Protein AF-M5BFP2-F1 (afdb_monomer)

Secondary structure (DSSP, 8-state):
-TTTTS--EEEEETTTTEEEEEESTHHHHH--STHHHHHT-----S-EEEEEE-SSPPPHHHHHHHHHHHTS-GGGEEEEEE-TTSHHHHHHHHHHHHHHHHHHHHHHHHHHTT------PPPPP------

Mean predicted aligned error: 14.81 Å

Radius of gyration: 24.05 Å; Cα contacts (8 Å, |Δi|>4): 167; chains: 1; bounding box: 41×91×32 Å

Foldseek 3Di:
DVQFLDQPDWQADPVVRDTWTKGGNLCLQLVPDPVCVVVVGHDDDQAEEIEIADPDDDDPVSLVVSCVSSVHDSVRYHYHYDHCPDPVVVVSVVVVVVVVVVVVVVVVVVVPPPPDDDDDDDDDDDDDDDD

Solvent-accessible surface area (backbone atoms only — not comparable to full-atom values): 7888 Å² total; per-residue (Å²): 100,77,68,23,67,43,64,73,44,79,47,74,41,80,92,80,68,45,70,37,41,30,22,25,58,28,51,29,46,36,49,85,49,72,63,39,67,80,63,74,53,75,57,91,64,72,57,37,41,36,38,34,53,32,85,58,81,78,53,73,68,56,49,45,53,53,14,58,52,37,73,31,52,63,91,38,46,45,77,48,64,42,34,79,90,38,78,66,32,54,53,56,53,59,56,46,58,59,50,54,57,52,52,53,48,57,61,50,56,69,65,64,78,71,74,72,88,76,85,80,80,82,84,81,86,78,86,89,81,90,131

Nearest PDB structures (foldseek):
  4gvs-assembly1_C  TM=9.067E-01  e=1.465E-09  Archaeoglobus fulgidus DSM 4304
  1qlm-assembly1_A  TM=9.166E-01  e=3.220E-09  Methanopyrus kandleri
  4fio-assembly1_C  TM=9.416E-01  e=5.813E-09  Methanobrevibacter ruminantium M1
  4gvq-assembly1_C  TM=9.073E-01  e=4.774E-09  Archaeoglobus fulgidus DSM 4304
  7mif-assembly1_C  TM=7.491E-01  e=6.791E-01  Homo sapiens

pLDDT: mean 70.34, std 21.11, range [33.28, 92.94]

Sequence (131 aa):
CLGSQYAGWSISEQESGFFALGSGPARALSRVEPLYQDLGYVDHCNKASLVIEGDKAPPASVARTIAAACGVQPSDLTILYAPTGSLAGTVQIAARVLEVALHRHTSCTSRSSTSRMASALPPSRRPSRTS

Structure (mmCIF, N/CA/C/O backbone):
data_AF-M5BFP2-F1
#
_entry.id   AF-M5BFP2-F1
#
loop_
_atom_site.group_PDB
_atom_site.id
_atom_site.type_symbol
_atom_site.label_atom_id
_atom_site.label_alt_id
_atom_site.label_comp_id
_atom_site.label_asym_id
_atom_site.label_entity_id
_atom_site.label_seq_id
_atom_site.pdbx_PDB_ins_code
_atom_site.Cartn_x
_atom_site.Cartn_y
_atom_site.Cartn_z
_atom_site.occupancy
_atom_site.B_iso_or_equiv
_atom_site.auth_seq_id
_atom_site.auth_comp_id
_atom_site.auth_asym_id
_atom_site.auth_atom_id
_atom_site.pdbx_PDB_model_num
ATOM 1 N N . CYS A 1 1 ? -13.546 9.242 -2.103 1.00 60.12 1 CYS A N 1
ATOM 2 C CA . CYS A 1 1 ? -12.375 9.268 -3.011 1.00 60.12 1 CYS A CA 1
ATOM 3 C C . CYS A 1 1 ? -11.078 9.551 -2.253 1.00 60.12 1 CYS A C 1
ATOM 5 O O . CYS A 1 1 ? -10.230 8.671 -2.221 1.00 60.12 1 CYS A O 1
ATOM 7 N N . LEU A 1 2 ? -10.967 10.685 -1.550 1.00 68.75 2 LEU A N 1
ATOM 8 C CA . LEU A 1 2 ? -9.745 11.111 -0.839 1.00 68.75 2 LEU A CA 1
ATOM 9 C C . LEU A 1 2 ? -9.176 10.097 0.176 1.00 68.75 2 LEU A C 1
ATOM 11 O O . LEU A 1 2 ? -7.966 9.905 0.239 1.00 68.75 2 LEU A O 1
ATOM 15 N N . GLY A 1 3 ? -10.033 9.398 0.924 1.00 64.44 3 GLY A N 1
ATOM 16 C CA . GLY A 1 3 ? -9.607 8.411 1.926 1.00 64.44 3 GLY A CA 1
ATOM 17 C C . GLY A 1 3 ? -9.229 7.026 1.383 1.00 64.44 3 GLY A C 1
ATOM 18 O O . GLY A 1 3 ? -8.964 6.132 2.179 1.00 64.44 3 GLY A O 1
ATOM 19 N N . SER A 1 4 ? -9.250 6.810 0.063 1.00 65.44 4 SER A N 1
ATOM 20 C CA . SER A 1 4 ? -8.902 5.509 -0.525 1.00 65.44 4 SER A CA 1
ATOM 21 C C . SER A 1 4 ? -8.241 5.668 -1.897 1.00 65.44 4 SER A C 1
ATOM 23 O O . SER A 1 4 ? -7.064 5.375 -2.025 1.00 65.44 4 SER A O 1
ATOM 25 N N . GLN A 1 5 ? -8.911 6.226 -2.908 1.00 69.50 5 GLN A N 1
ATOM 26 C CA . GLN A 1 5 ? -8.366 6.319 -4.278 1.00 69.50 5 GLN A CA 1
ATOM 27 C C . GLN A 1 5 ? -7.173 7.268 -4.431 1.00 69.50 5 GLN A C 1
ATOM 29 O O . GLN A 1 5 ? -6.304 7.011 -5.260 1.00 69.50 5 GLN A O 1
ATOM 34 N N . TYR A 1 6 ? -7.116 8.340 -3.639 1.00 77.00 6 TYR A N 1
ATOM 35 C CA . TYR A 1 6 ? -6.017 9.297 -3.726 1.00 77.00 6 TYR A CA 1
ATOM 36 C C . TYR A 1 6 ? -4.670 8.594 -3.470 1.00 77.00 6 TYR A C 1
ATOM 38 O O . TYR A 1 6 ? -4.513 7.866 -2.488 1.00 77.00 6 TYR A O 1
ATOM 46 N N . ALA A 1 7 ? -3.696 8.786 -4.357 1.00 77.25 7 ALA A N 1
ATOM 47 C CA . ALA A 1 7 ? -2.352 8.227 -4.204 1.00 77.25 7 ALA A CA 1
ATOM 48 C C . ALA A 1 7 ? -1.481 9.161 -3.355 1.00 77.25 7 ALA A C 1
ATOM 50 O O . ALA A 1 7 ? -0.564 9.807 -3.859 1.00 77.25 7 ALA A O 1
ATOM 51 N N . GLY A 1 8 ? -1.847 9.299 -2.082 1.00 79.69 8 GLY A N 1
ATOM 52 C CA . GLY A 1 8 ? -1.216 10.241 -1.158 1.00 79.69 8 GLY A CA 1
ATOM 53 C C . GLY A 1 8 ? -0.129 9.640 -0.271 1.00 79.69 8 GLY A C 1
ATOM 54 O O . GLY A 1 8 ? 0.640 10.380 0.342 1.00 79.69 8 GLY A O 1
ATOM 55 N N . TRP A 1 9 ? -0.020 8.310 -0.213 1.00 87.44 9 TRP A N 1
ATOM 56 C CA . TRP A 1 9 ? 0.979 7.656 0.625 1.00 87.44 9 TRP A CA 1
ATOM 57 C C . TRP A 1 9 ? 2.297 7.502 -0.139 1.00 87.44 9 TRP A C 1
ATOM 59 O O . TRP A 1 9 ? 2.430 6.637 -0.999 1.00 87.44 9 TRP A O 1
ATOM 69 N N . SER A 1 10 ? 3.288 8.329 0.195 1.00 89.44 10 SER A N 1
ATOM 70 C CA . SER A 1 10 ? 4.661 8.175 -0.299 1.00 89.44 10 SER A CA 1
ATOM 71 C C . SER A 1 10 ? 5.382 7.052 0.450 1.00 89.44 10 SER A C 1
ATOM 73 O O . SER A 1 10 ? 5.541 7.122 1.670 1.00 89.44 10 SER A O 1
ATOM 75 N N . ILE A 1 11 ? 5.801 6.010 -0.270 1.00 89.62 11 ILE A N 1
ATOM 76 C CA . ILE A 1 11 ? 6.491 4.844 0.287 1.00 89.62 11 ILE A CA 1
ATOM 77 C C . ILE A 1 11 ? 7.903 4.821 -0.288 1.00 89.62 11 ILE A C 1
ATOM 79 O O . ILE A 1 11 ? 8.084 4.630 -1.490 1.00 89.62 11 ILE A O 1
ATOM 83 N N . SER A 1 12 ? 8.899 5.013 0.575 1.00 89.06 12 SER A N 1
ATOM 84 C CA . SER A 1 12 ? 10.308 5.054 0.186 1.00 89.06 12 SER A CA 1
ATOM 85 C C . SER A 1 12 ? 11.175 4.210 1.113 1.00 89.06 12 SER A C 1
ATOM 87 O O . SER A 1 12 ? 11.069 4.342 2.331 1.00 89.06 12 SER A O 1
ATOM 89 N N . GLU A 1 13 ? 12.078 3.413 0.548 1.00 89.19 13 GLU A N 1
ATOM 90 C CA . GLU A 1 13 ? 13.089 2.652 1.285 1.00 89.19 13 GLU A CA 1
ATOM 91 C C . GLU A 1 13 ? 14.465 2.852 0.640 1.00 89.19 13 GLU A C 1
ATOM 93 O O . GLU A 1 13 ? 14.669 2.557 -0.537 1.00 89.19 13 GLU A O 1
ATOM 98 N N . GLN A 1 14 ? 15.414 3.375 1.419 1.00 85.12 14 GLN A N 1
ATOM 99 C CA . GLN A 1 14 ? 16.742 3.767 0.932 1.00 85.12 14 GLN A CA 1
ATOM 100 C C . GLN A 1 14 ? 17.617 2.557 0.581 1.00 85.12 14 GLN A C 1
ATOM 102 O O . GLN A 1 14 ? 18.338 2.593 -0.410 1.00 85.12 14 GLN A O 1
ATOM 107 N N . GLU A 1 15 ? 17.523 1.478 1.360 1.00 85.06 15 GLU A N 1
ATOM 108 C CA . GLU A 1 15 ? 18.344 0.266 1.217 1.00 85.06 15 GLU A CA 1
ATOM 109 C C . GLU A 1 15 ? 18.085 -0.468 -0.103 1.00 85.06 15 GLU A C 1
ATOM 111 O O . GLU A 1 15 ? 19.014 -0.947 -0.749 1.00 85.06 15 GLU A O 1
ATOM 116 N N . SER A 1 16 ? 16.822 -0.530 -0.527 1.00 83.50 16 SER A N 1
ATOM 117 C CA . SER A 1 16 ? 16.414 -1.146 -1.793 1.00 83.50 16 SER A CA 1
ATOM 118 C C . SER A 1 16 ? 16.292 -0.146 -2.946 1.00 83.50 16 SER A C 1
ATOM 120 O O . SER A 1 16 ? 16.084 -0.556 -4.089 1.00 83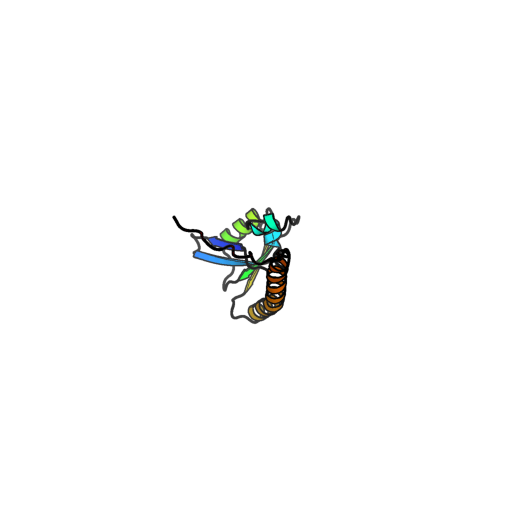.50 16 SER A O 1
ATOM 122 N N . GLY A 1 17 ? 16.399 1.158 -2.665 1.00 85.00 17 GLY A N 1
ATOM 123 C CA . GLY A 1 17 ? 16.114 2.219 -3.630 1.00 85.00 17 GLY A CA 1
ATOM 124 C C . GLY A 1 17 ? 14.656 2.227 -4.100 1.00 85.00 17 GLY A C 1
ATOM 125 O O . GLY A 1 17 ? 14.367 2.703 -5.198 1.00 85.00 17 GLY A O 1
ATOM 126 N N . PHE A 1 18 ? 13.737 1.661 -3.311 1.00 87.31 18 PHE A N 1
ATOM 127 C CA . PHE A 1 18 ? 12.328 1.573 -3.668 1.00 87.31 18 PHE A CA 1
ATOM 128 C C . PHE A 1 18 ? 11.632 2.907 -3.401 1.00 87.31 18 PHE A C 1
ATOM 130 O O . PHE A 1 18 ? 11.710 3.445 -2.297 1.00 87.31 18 PHE A O 1
ATOM 137 N N . PHE A 1 19 ? 10.914 3.418 -4.395 1.00 88.00 19 PHE A N 1
ATOM 138 C CA . PHE A 1 19 ? 10.041 4.574 -4.255 1.00 88.00 19 PHE A CA 1
ATOM 139 C C . PHE A 1 19 ? 8.765 4.328 -5.040 1.00 88.00 19 PHE A C 1
ATOM 141 O O . PHE A 1 19 ? 8.827 3.990 -6.223 1.00 88.00 19 PHE A O 1
ATOM 148 N N . ALA A 1 20 ? 7.622 4.518 -4.393 1.00 87.62 20 ALA A N 1
ATOM 149 C CA . ALA A 1 20 ? 6.346 4.429 -5.066 1.00 87.62 20 ALA A CA 1
ATOM 150 C C . ALA A 1 20 ? 5.242 5.194 -4.334 1.00 87.62 20 ALA A C 1
ATOM 152 O O . ALA A 1 20 ? 5.321 5.459 -3.131 1.00 87.62 20 ALA A O 1
ATOM 153 N N . LEU A 1 21 ? 4.185 5.519 -5.078 1.00 88.19 21 LEU A N 1
ATOM 154 C CA . LEU A 1 21 ? 2.981 6.130 -4.531 1.00 88.19 21 LEU A CA 1
ATOM 155 C C . LEU A 1 21 ? 1.922 5.058 -4.282 1.00 88.19 21 LEU A C 1
ATOM 157 O O . LEU A 1 21 ? 1.565 4.288 -5.175 1.00 88.19 21 LEU A O 1
ATOM 161 N N . GLY A 1 22 ? 1.435 5.023 -3.046 1.00 88.56 22 GLY A N 1
ATOM 162 C CA . GLY A 1 22 ? 0.393 4.131 -2.574 1.00 88.56 22 GLY A CA 1
ATOM 163 C C . GLY A 1 22 ? -0.982 4.796 -2.602 1.00 88.56 22 GLY A C 1
ATOM 164 O O . GLY A 1 22 ? -1.162 5.917 -2.122 1.00 88.56 22 GLY A O 1
ATOM 165 N N . SER A 1 23 ? -1.965 4.067 -3.118 1.00 87.62 23 SER A N 1
ATOM 166 C CA . SER A 1 23 ? -3.403 4.338 -3.028 1.00 87.62 23 SER A CA 1
ATOM 167 C C . SER A 1 23 ? -4.123 3.121 -2.439 1.00 87.62 23 SER A C 1
ATOM 169 O O . SER A 1 23 ? -3.558 2.038 -2.324 1.00 87.62 23 SER A O 1
ATOM 171 N N . GLY A 1 24 ? -5.377 3.279 -2.048 1.00 87.56 24 GLY A N 1
ATOM 172 C CA . GLY A 1 24 ? -6.250 2.204 -1.586 1.00 87.56 24 GLY A CA 1
ATOM 173 C C . GLY A 1 24 ? -6.660 2.302 -0.112 1.00 87.56 24 GLY A C 1
ATOM 174 O O . GLY A 1 24 ? -6.238 3.207 0.613 1.00 87.56 24 GLY A O 1
ATOM 175 N N . PRO A 1 25 ? -7.512 1.364 0.343 1.00 86.75 25 PRO A N 1
ATOM 176 C CA . PRO A 1 25 ? -8.104 1.372 1.683 1.00 86.75 25 PRO A CA 1
ATOM 177 C C . PRO A 1 25 ? -7.078 1.238 2.816 1.00 86.75 25 PRO A C 1
ATOM 179 O O . PRO A 1 25 ? -7.313 1.760 3.901 1.00 86.75 25 PRO A O 1
ATOM 182 N N . ALA A 1 26 ? -5.904 0.645 2.566 1.00 89.38 26 ALA A N 1
ATOM 183 C CA . ALA A 1 26 ? -4.814 0.585 3.545 1.00 89.38 26 ALA A CA 1
ATOM 184 C C . ALA A 1 26 ? -4.402 1.967 4.090 1.00 89.38 26 ALA A C 1
ATOM 186 O O . ALA A 1 26 ? -3.961 2.070 5.233 1.00 89.38 26 ALA A O 1
ATOM 187 N N . ARG A 1 27 ? -4.598 3.044 3.317 1.00 91.06 27 ARG A N 1
ATOM 188 C CA . ARG A 1 27 ? -4.321 4.417 3.763 1.00 91.06 27 ARG A CA 1
ATOM 189 C C . ARG A 1 27 ? -5.214 4.854 4.930 1.00 91.06 27 ARG A C 1
ATOM 191 O O . ARG A 1 27 ? -4.755 5.573 5.812 1.00 91.06 27 ARG A O 1
ATOM 198 N N . ALA A 1 28 ? -6.463 4.385 4.977 1.00 87.31 28 ALA A N 1
ATOM 199 C CA . ALA A 1 28 ? -7.392 4.689 6.067 1.00 87.31 28 ALA A CA 1
ATOM 200 C C . ALA A 1 28 ? -7.102 3.905 7.356 1.00 87.31 28 ALA A C 1
ATOM 202 O O . ALA A 1 28 ? -7.527 4.330 8.432 1.00 87.31 28 ALA A O 1
ATOM 203 N N . LEU A 1 29 ? -6.348 2.805 7.252 1.00 88.06 29 LEU A N 1
ATOM 204 C CA . LEU A 1 29 ? -5.804 2.076 8.398 1.00 88.06 29 LEU A CA 1
ATOM 205 C C . LEU A 1 29 ? -4.544 2.771 8.925 1.00 88.06 29 LEU A C 1
ATOM 207 O O . LEU A 1 29 ? -4.456 3.075 10.115 1.00 88.06 29 LEU A O 1
ATOM 211 N N . SER A 1 30 ? -3.593 3.075 8.033 1.00 88.94 30 SER A N 1
ATOM 212 C CA . SER A 1 30 ? -2.290 3.616 8.427 1.00 88.94 30 SER A CA 1
ATOM 213 C C . SER A 1 30 ? -2.337 5.072 8.882 1.00 88.94 30 SER A C 1
ATOM 215 O O . SER A 1 30 ? -1.642 5.439 9.827 1.00 88.94 30 SER A O 1
ATOM 217 N N . ARG A 1 31 ? -3.165 5.905 8.235 1.00 86.94 31 ARG A N 1
ATOM 218 C CA . ARG A 1 31 ? -3.377 7.328 8.565 1.00 86.94 31 ARG A CA 1
ATOM 219 C C . ARG A 1 31 ? -2.078 8.129 8.703 1.00 86.94 31 ARG A C 1
ATOM 221 O O . ARG A 1 31 ? -2.004 9.089 9.464 1.00 86.94 31 ARG A O 1
ATOM 228 N N . VAL A 1 32 ? -1.058 7.749 7.938 1.00 85.69 32 VAL A N 1
ATOM 229 C CA . VAL A 1 32 ? 0.257 8.412 7.925 1.00 85.69 32 VAL A CA 1
ATOM 230 C C . VAL A 1 32 ? 0.199 9.831 7.347 1.00 85.69 32 VAL A C 1
ATOM 232 O O . VAL A 1 32 ? 1.118 10.623 7.535 1.00 85.69 32 VAL A O 1
ATOM 235 N N . GLU A 1 33 ? -0.882 10.161 6.643 1.00 85.19 33 GLU A N 1
ATOM 236 C CA . GLU A 1 33 ? -1.098 11.461 6.017 1.00 85.19 33 GLU A CA 1
ATOM 237 C C . GLU A 1 33 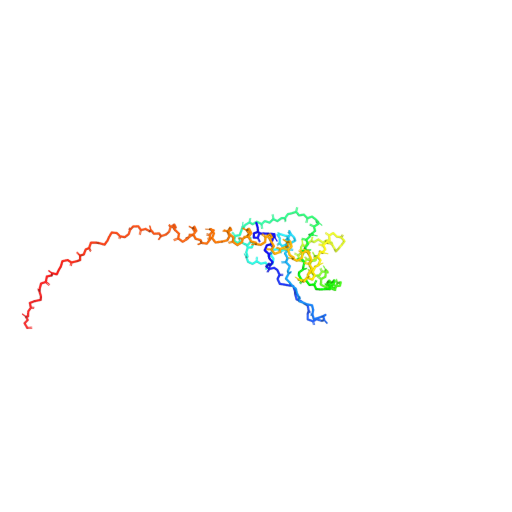? -1.920 12.399 6.919 1.00 85.19 33 GLU A C 1
ATOM 239 O O . GLU A 1 33 ? -2.939 11.968 7.471 1.00 85.19 33 GLU A O 1
ATOM 244 N N . PRO A 1 34 ? -1.588 13.707 6.973 1.00 82.69 34 PRO A N 1
ATOM 245 C CA . PRO A 1 34 ? -2.375 14.709 7.703 1.00 82.69 34 PRO A CA 1
ATOM 246 C C . PRO A 1 34 ? -3.849 14.763 7.279 1.00 82.69 34 PRO A C 1
ATOM 248 O O . PRO A 1 34 ? -4.717 15.052 8.096 1.00 82.69 34 PRO A O 1
ATOM 251 N N . LEU A 1 35 ? -4.138 14.399 6.024 1.00 83.25 35 LEU A N 1
ATOM 252 C CA . LEU A 1 35 ? -5.483 14.333 5.450 1.00 83.25 35 LEU A CA 1
ATOM 253 C C . LEU A 1 35 ? -6.476 13.553 6.328 1.00 83.25 35 LEU A C 1
ATOM 255 O O . LEU A 1 35 ? -7.647 13.914 6.395 1.00 83.25 35 LEU A O 1
ATOM 259 N N . TYR A 1 36 ? -6.042 12.488 7.007 1.00 83.94 36 TYR A N 1
ATOM 260 C CA . TYR A 1 36 ? -6.946 11.690 7.840 1.00 83.94 36 TYR A CA 1
ATOM 261 C C . TYR A 1 36 ? -7.341 12.380 9.151 1.00 83.94 36 TYR A C 1
ATOM 263 O O . TYR A 1 36 ? -8.378 12.034 9.715 1.00 83.94 36 TYR A O 1
ATOM 271 N N . GLN A 1 37 ? -6.576 13.379 9.604 1.00 84.25 37 GLN A N 1
ATOM 272 C CA . GLN A 1 37 ? -6.972 14.238 10.724 1.00 84.25 37 GLN A CA 1
ATOM 273 C C . GLN A 1 37 ? -8.114 15.166 10.296 1.00 84.25 37 GLN A C 1
ATOM 275 O O . GLN A 1 37 ? -9.127 15.239 10.987 1.00 84.25 37 GLN A O 1
ATOM 280 N N . ASP A 1 38 ? -8.000 15.777 9.114 1.00 84.25 38 ASP A N 1
ATOM 281 C CA . ASP A 1 38 ? -9.029 16.666 8.557 1.00 84.25 38 ASP A CA 1
ATOM 282 C C . ASP A 1 38 ? -10.323 15.918 8.200 1.00 84.25 38 ASP A C 1
ATOM 284 O O . ASP A 1 38 ? -11.422 16.455 8.333 1.00 84.25 38 ASP A O 1
ATOM 288 N N . LEU A 1 39 ? -10.205 14.665 7.749 1.00 82.50 39 LEU A N 1
ATOM 289 C CA . LEU A 1 39 ? -11.354 13.822 7.411 1.00 82.50 39 LEU A CA 1
ATOM 290 C C . LEU A 1 39 ? -12.062 13.236 8.641 1.00 82.50 39 LEU A C 1
ATOM 292 O O . LEU A 1 39 ? -13.202 12.792 8.509 1.00 82.50 39 LEU A O 1
ATOM 296 N N . GLY A 1 40 ? -11.397 13.171 9.802 1.00 84.81 40 GLY A N 1
ATOM 297 C CA . GLY A 1 40 ? -11.939 12.533 11.008 1.00 84.81 40 GLY A CA 1
ATOM 298 C C . GLY A 1 40 ? -12.329 11.061 10.808 1.00 84.81 40 GLY A C 1
ATOM 299 O O . GLY A 1 40 ? -13.209 10.558 11.502 1.00 84.81 40 GLY A O 1
ATOM 300 N N . TYR A 1 41 ? -11.716 10.381 9.833 1.00 83.69 41 TYR A N 1
ATOM 301 C CA . TYR A 1 41 ? -12.098 9.038 9.400 1.00 83.69 41 TYR A CA 1
ATOM 302 C C . TYR A 1 41 ? -11.015 8.016 9.732 1.00 83.69 41 TYR A C 1
ATOM 304 O O . TYR A 1 41 ? -9.826 8.244 9.497 1.00 83.69 41 TYR A O 1
ATOM 312 N N . VAL A 1 42 ? -11.449 6.869 10.246 1.00 87.25 42 VAL A N 1
ATOM 313 C CA . VAL A 1 42 ? -10.591 5.747 10.620 1.00 87.25 42 VAL A CA 1
ATOM 314 C C . VAL A 1 42 ? -11.274 4.467 10.182 1.00 87.25 42 VAL A C 1
ATOM 316 O O . VAL A 1 42 ? -12.463 4.284 10.444 1.00 87.25 42 VAL A O 1
ATOM 319 N N . ASP A 1 43 ? -10.519 3.598 9.521 1.00 85.62 43 ASP A N 1
ATOM 320 C CA . ASP A 1 43 ? -10.988 2.253 9.219 1.00 85.62 43 ASP A CA 1
ATOM 321 C C . ASP A 1 43 ? -10.541 1.272 10.314 1.00 85.62 43 ASP A C 1
ATOM 323 O O . ASP A 1 43 ? -9.507 1.455 10.961 1.00 85.62 43 ASP A O 1
ATOM 327 N N . HIS A 1 44 ? -11.334 0.228 10.531 1.00 86.12 44 HIS A N 1
ATOM 328 C CA . HIS A 1 44 ? -11.080 -0.810 11.524 1.00 86.12 44 HIS A CA 1
ATOM 329 C C . HIS A 1 44 ? -11.200 -2.173 10.849 1.00 86.12 44 HIS A C 1
ATOM 331 O O . HIS A 1 44 ? -12.269 -2.779 10.803 1.00 86.12 44 HIS A O 1
ATOM 337 N N . CYS A 1 45 ? -10.081 -2.649 10.309 1.00 87.31 45 CYS A N 1
ATOM 338 C CA . CYS A 1 45 ? -9.994 -3.929 9.624 1.00 87.31 45 CYS A CA 1
ATOM 339 C C . CYS A 1 45 ? -8.673 -4.628 9.944 1.00 87.31 45 CYS A C 1
ATOM 341 O O . CYS A 1 45 ? -7.628 -3.994 10.049 1.00 87.31 45 CYS A O 1
ATOM 343 N N . ASN A 1 46 ? -8.715 -5.959 10.015 1.00 86.81 46 ASN A N 1
ATOM 344 C CA . ASN A 1 46 ? -7.522 -6.787 10.233 1.00 86.81 46 ASN A CA 1
ATOM 345 C C . ASN A 1 46 ? -6.799 -7.127 8.920 1.00 86.81 46 ASN A C 1
ATOM 347 O O . ASN A 1 46 ? -5.784 -7.814 8.937 1.00 86.81 46 ASN A O 1
ATOM 351 N N . LYS A 1 47 ? -7.343 -6.677 7.783 1.00 90.12 47 LYS A N 1
ATOM 352 C CA . LYS A 1 47 ? -6.811 -6.886 6.436 1.00 90.12 47 LYS A CA 1
ATOM 353 C C . LYS A 1 47 ? -6.554 -5.542 5.782 1.00 90.12 47 LYS A C 1
ATOM 355 O O . LYS A 1 47 ? -7.390 -4.648 5.878 1.00 90.12 47 LYS A O 1
ATOM 360 N N . ALA A 1 48 ? -5.434 -5.429 5.080 1.00 91.12 48 ALA A N 1
ATOM 361 C CA . ALA A 1 48 ? -5.056 -4.216 4.370 1.00 91.12 48 ALA A CA 1
ATOM 362 C C . ALA A 1 48 ? -4.928 -4.495 2.871 1.00 91.12 48 ALA A C 1
ATOM 364 O O . ALA A 1 48 ? -4.374 -5.512 2.453 1.00 91.12 48 ALA A O 1
ATOM 365 N N . SER A 1 49 ? -5.426 -3.577 2.044 1.00 90.50 49 SER A N 1
ATOM 366 C CA . SER A 1 49 ? -5.227 -3.617 0.593 1.00 90.50 49 SER A CA 1
ATOM 367 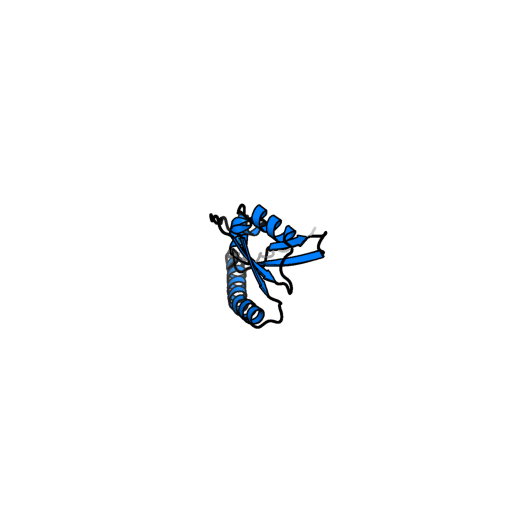C C . SER A 1 49 ? -4.663 -2.292 0.105 1.00 90.50 49 SER A C 1
ATOM 369 O O . SER A 1 49 ? -5.243 -1.232 0.356 1.00 90.50 49 SER A O 1
ATOM 371 N N . LEU A 1 50 ? -3.525 -2.361 -0.577 1.00 90.62 50 LEU A N 1
ATOM 372 C CA . LEU A 1 50 ? -2.806 -1.208 -1.102 1.00 90.62 50 LEU A CA 1
ATOM 373 C C . LEU A 1 50 ? -2.522 -1.419 -2.589 1.00 90.62 50 LEU A C 1
ATOM 375 O O . LEU A 1 50 ? -2.176 -2.516 -3.017 1.00 90.62 50 LEU A O 1
ATOM 379 N N . VAL A 1 51 ? -2.653 -0.356 -3.366 1.00 88.75 51 VAL A N 1
ATOM 380 C CA . VAL A 1 51 ? -2.268 -0.299 -4.769 1.00 88.75 51 VAL A CA 1
ATOM 381 C C . VAL A 1 51 ? -1.063 0.618 -4.888 1.00 88.75 51 VAL A C 1
ATOM 383 O O . VAL A 1 51 ? -1.118 1.769 -4.461 1.00 88.75 51 VAL A O 1
ATOM 386 N N . ILE A 1 52 ? 0.017 0.114 -5.465 1.00 88.81 52 ILE A 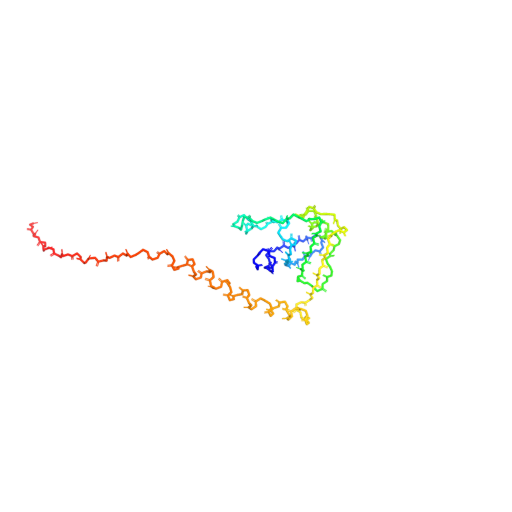N 1
ATOM 387 C CA . ILE A 1 52 ? 1.262 0.841 -5.663 1.00 88.81 52 ILE A CA 1
ATOM 388 C C . ILE A 1 52 ? 1.487 1.061 -7.160 1.00 88.81 52 ILE A C 1
ATOM 390 O O . ILE A 1 52 ? 1.375 0.137 -7.965 1.00 88.81 52 ILE A O 1
ATOM 394 N N . GLU A 1 53 ? 1.829 2.288 -7.533 1.00 82.00 53 GLU A N 1
ATOM 395 C CA . GLU A 1 53 ? 2.275 2.604 -8.892 1.00 82.00 53 GLU A CA 1
ATOM 396 C C . GLU A 1 53 ? 3.764 2.260 -9.021 1.00 82.00 53 GLU A C 1
ATOM 398 O O . GLU A 1 53 ? 4.613 2.913 -8.414 1.00 82.00 53 GLU A O 1
ATOM 403 N N . GLY A 1 54 ? 4.082 1.197 -9.766 1.00 75.38 54 GLY A N 1
ATOM 404 C CA . GLY A 1 54 ? 5.452 0.712 -9.903 1.00 75.38 54 GLY A CA 1
ATOM 405 C C . GLY A 1 54 ? 5.581 -0.515 -10.802 1.00 75.38 54 GLY A C 1
ATOM 406 O O . GLY A 1 54 ? 4.693 -1.364 -10.878 1.00 75.38 54 GLY A O 1
ATOM 407 N N . ASP A 1 55 ? 6.728 -0.619 -11.468 1.00 72.62 55 ASP A N 1
ATOM 408 C CA . ASP A 1 55 ? 6.983 -1.643 -12.490 1.00 72.62 55 ASP A CA 1
ATOM 409 C C . ASP A 1 55 ? 7.444 -2.986 -11.904 1.00 72.62 55 ASP A C 1
ATOM 411 O O . ASP A 1 55 ? 7.623 -3.969 -12.624 1.00 72.62 55 ASP A O 1
ATOM 415 N N . LYS A 1 56 ? 7.687 -3.024 -10.592 1.00 75.50 56 LYS A N 1
ATOM 416 C CA . LYS A 1 56 ? 8.241 -4.169 -9.871 1.00 75.50 56 LYS A CA 1
ATOM 417 C C . LYS A 1 56 ? 7.473 -4.398 -8.581 1.00 75.50 56 LYS A C 1
ATOM 419 O O . LYS A 1 56 ? 6.979 -3.454 -7.964 1.00 75.50 56 LYS A O 1
ATOM 424 N N . ALA A 1 57 ? 7.438 -5.657 -8.155 1.00 83.56 57 ALA A N 1
ATOM 425 C CA . ALA A 1 57 ? 6.916 -6.014 -6.848 1.00 83.56 57 ALA A CA 1
ATOM 426 C C . ALA A 1 57 ? 7.690 -5.268 -5.742 1.00 83.56 57 ALA A C 1
ATOM 428 O O . ALA A 1 57 ? 8.918 -5.148 -5.839 1.00 83.56 57 ALA A O 1
ATOM 429 N N . PRO A 1 58 ? 7.005 -4.789 -4.689 1.00 87.06 58 PRO A N 1
ATOM 430 C CA . PRO A 1 58 ? 7.681 -4.191 -3.550 1.00 87.06 58 PRO A CA 1
ATOM 431 C C . PRO A 1 58 ? 8.577 -5.232 -2.858 1.00 87.06 58 PRO A C 1
ATOM 433 O O . PRO A 1 58 ? 8.164 -6.385 -2.690 1.00 87.06 58 PRO A O 1
ATOM 436 N N . PRO A 1 59 ? 9.789 -4.849 -2.424 1.00 90.75 59 PRO A N 1
ATOM 437 C CA . PRO A 1 59 ? 10.633 -5.695 -1.593 1.00 90.75 59 PRO A CA 1
ATOM 438 C C . PRO A 1 59 ? 9.912 -6.160 -0.321 1.00 90.75 59 PRO A C 1
ATOM 440 O O . PRO A 1 59 ? 9.049 -5.470 0.226 1.00 90.75 59 PRO A O 1
ATOM 443 N N . ALA A 1 60 ? 10.303 -7.323 0.202 1.00 91.19 60 ALA A N 1
ATOM 444 C CA . ALA A 1 60 ? 9.695 -7.878 1.413 1.00 91.19 60 ALA A CA 1
ATOM 445 C C . ALA A 1 60 ? 9.874 -6.972 2.650 1.00 91.19 60 ALA A C 1
ATOM 447 O O . ALA A 1 60 ? 9.038 -6.989 3.551 1.00 91.19 60 ALA A O 1
ATOM 448 N N . SER A 1 61 ? 10.955 -6.189 2.700 1.00 92.00 61 SER A N 1
ATOM 449 C CA . SER A 1 61 ? 11.197 -5.153 3.712 1.00 92.00 61 SER A CA 1
ATOM 450 C C . SER A 1 61 ? 10.126 -4.061 3.661 1.00 92.00 61 SER A C 1
ATOM 452 O O . SER A 1 61 ? 9.442 -3.837 4.660 1.00 92.00 61 SER A O 1
ATOM 454 N N . VAL A 1 62 ? 9.869 -3.508 2.474 1.00 92.12 62 VAL A N 1
ATOM 455 C CA . VAL A 1 62 ? 8.806 -2.522 2.228 1.00 92.12 62 VAL A CA 1
ATOM 456 C C . VAL A 1 62 ? 7.431 -3.068 2.616 1.00 92.12 62 VAL A C 1
ATOM 458 O O . VAL A 1 62 ? 6.668 -2.390 3.302 1.00 92.12 62 VAL A O 1
ATOM 461 N N . ALA A 1 63 ? 7.115 -4.312 2.241 1.00 91.56 63 ALA A N 1
ATOM 462 C CA . ALA A 1 63 ? 5.838 -4.935 2.592 1.00 91.56 63 ALA A CA 1
ATOM 463 C C . ALA A 1 63 ? 5.634 -5.048 4.116 1.00 91.56 63 ALA A C 1
ATOM 465 O O . ALA A 1 63 ? 4.540 -4.780 4.613 1.00 91.56 63 ALA A O 1
ATOM 466 N N . ARG A 1 64 ? 6.687 -5.380 4.878 1.00 92.94 64 ARG A N 1
ATOM 467 C CA . ARG A 1 64 ? 6.626 -5.405 6.351 1.00 92.94 64 ARG A CA 1
ATOM 468 C C . ARG A 1 64 ? 6.388 -4.018 6.938 1.00 92.94 64 ARG A C 1
ATOM 470 O O . ARG A 1 64 ? 5.577 -3.889 7.850 1.00 92.94 64 ARG A O 1
ATOM 477 N N . THR A 1 65 ? 7.039 -2.993 6.396 1.00 92.75 65 THR A N 1
ATOM 478 C CA . THR A 1 65 ? 6.840 -1.599 6.818 1.00 92.75 65 THR A CA 1
ATOM 479 C C . THR A 1 65 ? 5.400 -1.143 6.580 1.00 92.75 65 THR A C 1
ATOM 481 O O . THR A 1 65 ? 4.790 -0.543 7.462 1.00 92.75 65 THR A O 1
ATOM 484 N N . ILE A 1 66 ? 4.816 -1.486 5.426 1.00 92.56 66 ILE A N 1
ATOM 485 C CA . ILE A 1 66 ? 3.413 -1.175 5.106 1.00 92.56 66 ILE A CA 1
ATOM 486 C C . ILE A 1 66 ? 2.459 -1.900 6.064 1.00 92.56 66 ILE A C 1
ATOM 488 O O . ILE A 1 66 ? 1.531 -1.278 6.583 1.00 92.56 66 ILE A O 1
ATOM 492 N N . ALA A 1 67 ? 2.684 -3.192 6.321 1.00 92.44 67 ALA A N 1
ATOM 493 C CA . ALA A 1 67 ? 1.851 -3.982 7.230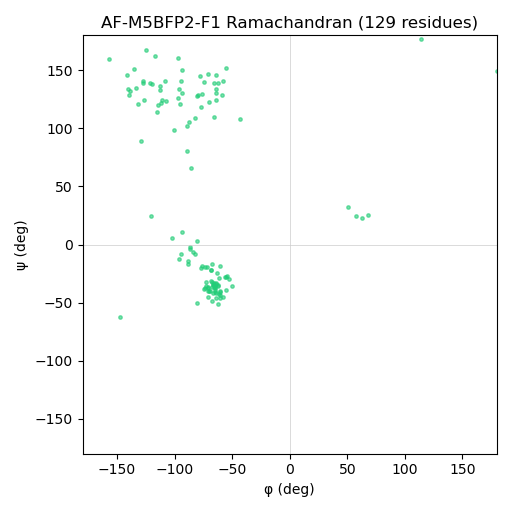 1.00 92.44 67 ALA A CA 1
ATOM 494 C C . ALA A 1 67 ? 1.876 -3.405 8.654 1.00 92.44 67 ALA A C 1
ATOM 496 O O . ALA A 1 67 ? 0.822 -3.183 9.249 1.00 92.44 67 ALA A O 1
ATOM 497 N N . ALA A 1 68 ? 3.073 -3.076 9.153 1.00 92.75 68 ALA A N 1
ATOM 498 C CA . ALA A 1 68 ? 3.263 -2.454 10.459 1.00 92.75 68 ALA A CA 1
ATOM 499 C C . ALA A 1 68 ? 2.562 -1.093 10.552 1.00 92.75 68 ALA A C 1
ATOM 501 O O . ALA A 1 68 ? 1.867 -0.830 11.530 1.00 92.75 68 ALA A O 1
ATOM 502 N N . ALA A 1 69 ? 2.677 -0.256 9.515 1.00 91.69 69 ALA A N 1
ATOM 503 C CA . ALA A 1 69 ? 1.989 1.030 9.464 1.00 91.69 69 ALA A CA 1
ATOM 504 C C . ALA A 1 69 ? 0.459 0.878 9.483 1.00 91.69 69 ALA A C 1
ATOM 506 O O . ALA A 1 69 ? -0.223 1.703 10.078 1.00 91.69 69 ALA A O 1
ATOM 507 N N . CYS A 1 70 ? -0.086 -0.176 8.870 1.00 90.88 70 CYS A N 1
ATOM 508 C CA . CYS A 1 70 ? -1.522 -0.471 8.888 1.00 90.88 70 CYS A CA 1
ATOM 509 C C . CYS A 1 70 ? -1.989 -1.206 10.158 1.00 90.88 70 CYS A C 1
ATOM 511 O O . CYS A 1 70 ? -3.191 -1.398 10.321 1.00 90.88 70 CYS A O 1
ATOM 513 N N . GLY A 1 71 ? -1.076 -1.649 11.029 1.00 91.12 71 GLY A N 1
ATOM 514 C CA . GLY A 1 71 ? -1.410 -2.442 12.216 1.00 91.12 71 GLY A CA 1
ATOM 515 C C . GLY A 1 71 ? -1.922 -3.855 11.909 1.00 91.12 71 GLY A C 1
ATOM 516 O O . GLY A 1 71 ? -2.664 -4.415 12.713 1.00 91.12 71 GLY A O 1
ATOM 517 N N . VAL A 1 72 ? -1.551 -4.431 10.760 1.00 92.44 72 VAL A N 1
ATOM 518 C CA . VAL A 1 72 ? -1.978 -5.776 10.330 1.00 92.44 72 VAL A CA 1
ATOM 519 C C . VAL A 1 72 ? -0.794 -6.732 10.210 1.00 92.44 72 VAL A C 1
ATOM 521 O O . VAL A 1 72 ? 0.358 -6.313 10.084 1.00 92.44 72 VAL A O 1
ATOM 524 N N . GLN A 1 73 ? -1.072 -8.036 10.194 1.00 91.75 73 GLN A N 1
ATOM 525 C CA . GLN A 1 73 ? -0.044 -9.037 9.918 1.00 91.75 73 GLN A CA 1
ATOM 526 C C . GLN A 1 73 ? 0.374 -8.988 8.438 1.00 91.75 73 GLN A C 1
ATOM 528 O O . GLN A 1 73 ? -0.476 -8.770 7.573 1.00 91.75 73 GLN A O 1
ATOM 533 N N . PRO A 1 74 ? 1.648 -9.265 8.096 1.00 89.25 74 PRO A N 1
ATOM 534 C CA . PRO A 1 74 ? 2.085 -9.321 6.698 1.00 89.25 74 PRO A CA 1
ATOM 535 C C . PRO A 1 74 ? 1.297 -10.320 5.835 1.00 89.25 74 PRO A C 1
ATOM 537 O O . PRO A 1 74 ? 1.163 -10.108 4.636 1.00 89.25 74 PRO A O 1
ATOM 540 N N . SER A 1 75 ? 0.753 -11.384 6.436 1.00 90.62 75 SER A N 1
ATOM 541 C CA . SER A 1 75 ? -0.125 -12.362 5.774 1.00 90.62 75 SER A CA 1
ATOM 542 C C . SER A 1 75 ? -1.494 -11.803 5.379 1.00 90.62 75 SER A C 1
ATOM 544 O O . SER A 1 75 ? -2.139 -12.351 4.492 1.00 90.62 75 SER A O 1
ATOM 546 N N . ASP A 1 76 ? -1.933 -10.725 6.030 1.00 91.88 76 ASP A N 1
ATOM 547 C CA . ASP A 1 76 ? -3.219 -10.061 5.802 1.00 91.88 76 ASP A CA 1
ATOM 548 C C . ASP A 1 76 ? -3.074 -8.771 4.972 1.00 91.88 76 ASP A C 1
ATOM 550 O O . ASP A 1 76 ? -4.047 -8.042 4.753 1.00 91.88 76 ASP A O 1
ATOM 554 N N . LEU A 1 77 ? -1.860 -8.490 4.486 1.00 91.19 77 LEU A N 1
ATOM 555 C CA . LEU A 1 77 ? -1.571 -7.396 3.571 1.00 91.19 77 LEU A CA 1
ATOM 556 C C . LEU A 1 77 ? -1.591 -7.898 2.124 1.00 91.19 77 LEU A C 1
ATOM 558 O O . LEU A 1 77 ? -0.801 -8.747 1.723 1.00 91.19 77 LEU A O 1
ATOM 562 N N . THR A 1 78 ? -2.462 -7.308 1.312 1.00 91.00 78 THR A N 1
ATOM 563 C CA . THR A 1 78 ? -2.478 -7.501 -0.141 1.00 91.00 78 THR A CA 1
ATOM 564 C C . THR A 1 78 ? -1.960 -6.244 -0.828 1.00 91.00 78 THR A C 1
ATOM 566 O O . THR A 1 78 ? -2.518 -5.161 -0.640 1.00 91.00 78 THR A O 1
ATOM 569 N N . ILE A 1 79 ? -0.911 -6.383 -1.644 1.00 88.50 79 ILE A N 1
ATOM 570 C CA . ILE A 1 79 ? -0.381 -5.287 -2.459 1.00 88.50 79 ILE A CA 1
ATOM 571 C C . ILE A 1 79 ? -0.589 -5.602 -3.936 1.00 88.50 79 ILE A C 1
ATOM 57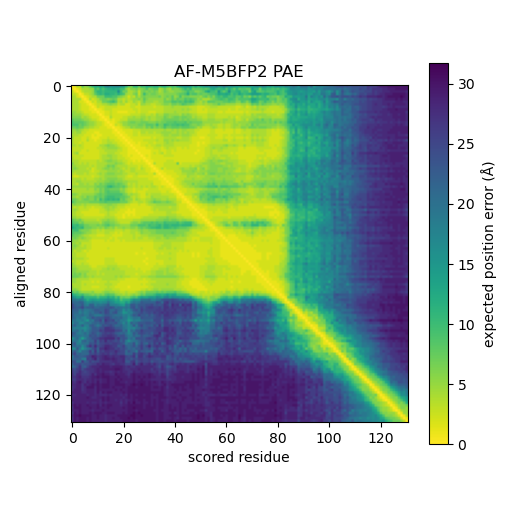3 O O . ILE A 1 79 ? -0.070 -6.588 -4.456 1.00 88.50 79 ILE A O 1
ATOM 577 N N . LEU A 1 80 ? -1.324 -4.727 -4.610 1.00 86.50 80 LEU A N 1
ATOM 578 C CA . LEU A 1 80 ? -1.438 -4.692 -6.060 1.00 86.50 80 LEU A CA 1
ATOM 579 C C . LEU A 1 80 ? -0.392 -3.706 -6.581 1.00 86.50 80 LEU A C 1
ATOM 581 O O . LEU A 1 80 ? -0.308 -2.589 -6.083 1.00 86.50 80 LEU A O 1
ATOM 585 N N . TYR A 1 81 ? 0.404 -4.096 -7.570 1.00 84.69 81 TYR A N 1
ATOM 586 C CA . TYR A 1 81 ? 1.335 -3.189 -8.239 1.00 84.69 81 TYR A CA 1
ATOM 587 C C . TYR A 1 81 ? 1.115 -3.262 -9.744 1.00 84.69 81 TYR A C 1
ATOM 589 O O . TYR A 1 81 ? 0.869 -4.340 -10.290 1.00 84.69 81 TYR A O 1
ATOM 597 N N . ALA A 1 82 ? 1.155 -2.111 -10.407 1.00 72.44 82 ALA A N 1
ATOM 598 C CA . ALA A 1 82 ? 0.995 -2.032 -11.849 1.00 72.44 82 ALA A CA 1
ATOM 599 C C . ALA A 1 82 ? 1.963 -0.998 -12.441 1.00 72.44 82 ALA A C 1
ATOM 601 O O . ALA A 1 82 ? 2.030 0.124 -11.926 1.00 72.44 82 ALA A O 1
ATOM 602 N N . PRO A 1 83 ? 2.665 -1.337 -13.540 1.00 66.12 83 PRO A N 1
ATOM 603 C CA . PRO A 1 83 ? 3.439 -0.364 -14.289 1.00 66.12 83 PRO A CA 1
ATOM 604 C C . PRO A 1 83 ? 2.501 0.663 -14.921 1.00 66.12 83 PRO A C 1
ATOM 606 O O . PRO A 1 83 ? 1.449 0.318 -15.480 1.00 66.12 83 PRO A O 1
ATOM 609 N N . THR A 1 84 ? 2.919 1.925 -14.885 1.00 57.66 84 THR A N 1
ATOM 610 C CA . THR A 1 84 ? 2.160 3.093 -15.360 1.00 57.66 84 THR A CA 1
ATOM 611 C C . THR A 1 84 ? 1.818 3.011 -16.858 1.00 57.66 84 THR A C 1
ATOM 613 O O . THR A 1 84 ? 0.893 3.673 -17.318 1.00 57.66 84 THR A O 1
ATOM 616 N N . GLY A 1 85 ? 2.517 2.156 -17.619 1.00 50.97 85 GLY A N 1
ATOM 617 C CA . GLY A 1 85 ? 2.288 1.888 -19.047 1.00 50.97 85 GLY A CA 1
ATOM 618 C C . GLY A 1 85 ? 1.373 0.697 -19.380 1.00 50.97 85 GLY A C 1
ATOM 619 O O . GLY A 1 85 ? 1.332 0.283 -20.535 1.00 50.97 85 GLY A O 1
ATOM 620 N N . SER A 1 86 ? 0.671 0.105 -18.406 1.00 50.03 86 SER A N 1
ATOM 621 C CA . SER A 1 86 ? -0.229 -1.042 -18.634 1.00 50.03 86 SER A CA 1
ATOM 622 C C . SER A 1 86 ? -1.705 -0.646 -18.786 1.00 50.03 86 SER A C 1
ATOM 624 O O . SER A 1 86 ? -2.137 0.403 -18.311 1.00 50.03 86 SER A O 1
ATOM 626 N N . LEU A 1 87 ? -2.515 -1.535 -19.381 1.00 50.12 87 LEU A N 1
ATOM 627 C CA . LEU A 1 87 ? -3.982 -1.407 -19.490 1.00 50.12 87 LEU A CA 1
ATOM 628 C C . LEU A 1 87 ? -4.671 -1.155 -18.127 1.00 50.12 87 LEU A C 1
ATOM 630 O O . LEU A 1 87 ? -5.687 -0.459 -18.055 1.00 50.12 87 LEU A O 1
ATOM 634 N N . ALA A 1 88 ? -4.092 -1.661 -17.032 1.00 50.34 88 ALA A N 1
ATOM 635 C CA . ALA A 1 88 ? -4.549 -1.396 -15.667 1.00 50.34 88 ALA A CA 1
ATOM 636 C C . ALA A 1 88 ? -4.260 0.051 -15.219 1.00 50.34 88 ALA A C 1
ATOM 638 O O . ALA A 1 88 ? -5.110 0.680 -14.588 1.00 50.34 88 ALA A O 1
ATOM 639 N N . GLY A 1 89 ? -3.119 0.618 -15.626 1.00 50.81 89 GLY A N 1
ATOM 640 C CA . GLY A 1 89 ? -2.796 2.033 -15.435 1.00 50.81 89 GLY A CA 1
ATOM 641 C C . GLY A 1 89 ? -3.795 2.959 -16.134 1.00 50.81 89 GLY A C 1
ATOM 642 O O . GLY A 1 89 ? -4.256 3.928 -15.535 1.00 50.81 89 GLY A O 1
ATOM 643 N N . THR A 1 90 ? -4.237 2.627 -17.353 1.00 50.78 90 THR A N 1
ATOM 644 C CA . THR A 1 90 ? -5.261 3.420 -18.062 1.00 50.78 90 THR A CA 1
ATOM 645 C C . THR A 1 90 ? -6.634 3.400 -17.385 1.00 50.78 90 THR A C 1
ATOM 647 O O . THR A 1 90 ? -7.302 4.432 -17.368 1.00 50.78 90 THR A O 1
ATOM 650 N N . VAL A 1 91 ? -7.047 2.284 -16.765 1.00 54.28 91 VAL A N 1
ATOM 651 C CA . VAL A 1 91 ? -8.294 2.231 -15.970 1.00 54.28 91 VAL A CA 1
ATOM 652 C C . VAL A 1 91 ? -8.152 3.039 -14.677 1.00 54.28 91 VAL A C 1
ATOM 654 O O . VAL A 1 91 ? -9.065 3.781 -14.311 1.00 54.28 91 VAL A O 1
ATOM 657 N N . GLN A 1 92 ? -6.992 2.969 -14.019 1.00 49.22 92 GLN A N 1
ATOM 658 C CA . GLN A 1 92 ? -6.704 3.748 -12.813 1.00 49.22 92 GLN A CA 1
ATOM 659 C C . GLN A 1 92 ? -6.679 5.260 -13.099 1.00 49.22 92 GLN A C 1
ATOM 661 O O . GLN A 1 92 ? -7.208 6.046 -12.317 1.00 49.22 92 GLN A O 1
ATOM 666 N N . ILE A 1 93 ? -6.163 5.671 -14.261 1.00 51.84 93 ILE A N 1
ATOM 667 C CA . ILE A 1 93 ? -6.182 7.063 -14.737 1.00 51.84 93 ILE A CA 1
ATOM 668 C C . ILE A 1 93 ? -7.602 7.502 -15.137 1.00 51.84 93 ILE A C 1
ATOM 670 O O . ILE A 1 93 ? -8.011 8.611 -14.794 1.00 51.84 93 ILE A O 1
ATOM 674 N N . ALA A 1 94 ? -8.390 6.643 -15.794 1.00 50.59 94 ALA A N 1
ATOM 675 C CA . ALA A 1 94 ? -9.783 6.944 -16.140 1.00 50.59 94 ALA A CA 1
ATOM 676 C C . ALA A 1 94 ? -10.660 7.163 -14.890 1.00 50.59 94 ALA A C 1
ATOM 678 O O . ALA A 1 94 ? -11.503 8.061 -14.881 1.00 50.59 94 ALA A O 1
ATOM 679 N N . ALA A 1 95 ? -10.414 6.422 -13.801 1.00 49.53 95 ALA A N 1
ATOM 680 C CA . ALA A 1 95 ? -11.083 6.639 -12.516 1.00 49.53 95 ALA A CA 1
ATOM 681 C C . ALA A 1 95 ? -10.721 7.996 -11.871 1.00 49.53 95 ALA A C 1
ATOM 683 O O . ALA A 1 95 ? -11.585 8.642 -11.271 1.00 49.53 95 ALA A O 1
ATOM 684 N N . ARG A 1 96 ? -9.488 8.492 -12.069 1.00 53.62 96 ARG A N 1
ATOM 685 C CA . ARG A 1 96 ? -9.060 9.818 -11.580 1.00 53.62 96 ARG A CA 1
ATOM 686 C C . ARG A 1 96 ? -9.754 10.991 -12.285 1.00 53.62 96 ARG A C 1
ATOM 688 O O . ARG A 1 96 ? -9.854 12.067 -11.701 1.00 53.62 96 ARG A O 1
ATOM 695 N N . VAL A 1 97 ? -10.297 10.815 -13.495 1.00 47.88 97 VAL A N 1
ATOM 696 C CA . VAL A 1 97 ? -11.065 11.878 -14.185 1.00 47.88 97 VAL A CA 1
ATOM 697 C C . VAL A 1 97 ? -12.342 12.235 -13.409 1.00 47.88 97 VAL A C 1
ATOM 699 O O . VAL A 1 97 ? -12.716 13.407 -13.341 1.00 47.88 97 VAL A O 1
ATOM 702 N N . LEU A 1 98 ? -12.962 11.255 -12.740 1.00 41.41 98 LEU A N 1
ATOM 703 C CA . LEU A 1 98 ? -14.119 11.486 -11.870 1.00 41.41 98 LEU A CA 1
ATOM 704 C C . LEU A 1 98 ? -13.717 12.181 -10.551 1.00 41.41 98 LEU A C 1
ATOM 706 O O . LEU A 1 98 ? -14.436 13.045 -10.048 1.00 41.41 98 LEU A O 1
ATOM 710 N N . GLU A 1 99 ? -12.543 11.846 -10.010 1.00 42.97 99 GLU A N 1
ATOM 711 C CA . GLU A 1 99 ? -11.985 12.444 -8.789 1.00 42.97 99 GLU A CA 1
ATOM 712 C C . GLU A 1 99 ? -11.620 13.927 -8.972 1.00 42.97 99 GLU A C 1
ATOM 714 O O . GLU A 1 99 ? -11.931 14.748 -8.107 1.00 42.97 99 GLU A O 1
ATOM 719 N N . VAL A 1 100 ? -11.029 14.304 -10.113 1.00 50.53 100 VAL A N 1
ATOM 720 C CA . VAL A 1 100 ? -10.675 15.705 -10.412 1.00 50.53 100 VAL A CA 1
ATOM 72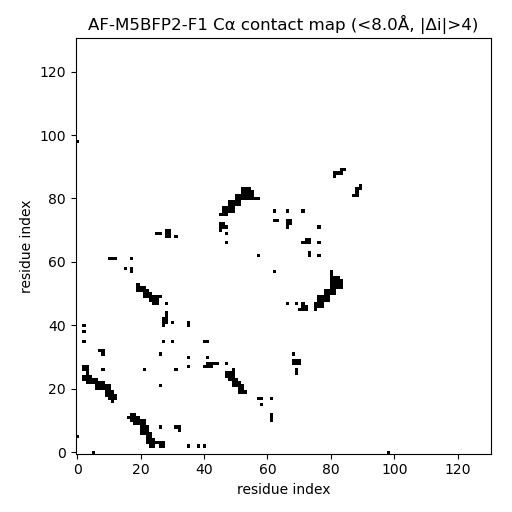1 C C . VAL A 1 100 ? -11.922 16.586 -10.536 1.00 50.53 100 VAL A C 1
ATOM 723 O O . VAL A 1 100 ? -11.909 17.731 -10.079 1.00 50.53 100 VAL A O 1
ATOM 726 N N . ALA A 1 101 ? -13.020 16.068 -11.095 1.00 44.41 101 ALA A N 1
ATOM 727 C CA . ALA A 1 101 ? -14.289 16.796 -11.161 1.00 44.41 101 ALA A CA 1
ATOM 728 C C . ALA A 1 101 ? -14.864 17.074 -9.757 1.00 44.41 101 ALA A C 1
ATOM 730 O O . ALA A 1 101 ? -15.290 18.193 -9.465 1.00 44.41 101 ALA A O 1
ATOM 731 N N . LEU A 1 102 ? -14.789 16.089 -8.855 1.00 48.69 102 LEU A N 1
ATOM 732 C CA . LEU A 1 102 ? -15.212 16.225 -7.457 1.00 48.69 102 LEU A CA 1
ATOM 733 C C . LEU A 1 102 ? -14.300 17.157 -6.646 1.00 48.69 102 LEU A C 1
ATOM 735 O O . LEU A 1 102 ? -14.807 17.973 -5.878 1.00 48.69 102 LEU A O 1
ATOM 739 N N . HIS A 1 103 ? -12.978 17.107 -6.844 1.00 46.44 103 HIS A N 1
ATOM 740 C CA . HIS A 1 103 ? -12.045 18.012 -6.166 1.00 46.44 103 HIS A CA 1
ATOM 741 C C . HIS A 1 103 ? -12.204 19.473 -6.627 1.00 46.44 103 HIS A C 1
ATOM 743 O O . HIS A 1 103 ? -12.128 20.397 -5.807 1.00 46.44 103 HIS A O 1
ATOM 749 N N . ARG A 1 104 ? -12.483 19.716 -7.918 1.00 38.91 104 ARG A N 1
ATOM 750 C CA . ARG A 1 104 ? -12.798 21.071 -8.404 1.00 38.91 104 ARG A CA 1
ATOM 751 C C . ARG A 1 104 ? -14.108 21.599 -7.823 1.00 38.91 104 ARG A C 1
ATOM 753 O O . ARG A 1 104 ? -14.170 22.775 -7.489 1.00 38.91 104 ARG A O 1
ATOM 760 N N . HIS A 1 105 ? -15.122 20.754 -7.636 1.00 38.62 105 HIS A N 1
ATOM 761 C CA . HIS A 1 105 ? -16.360 21.178 -6.982 1.00 38.62 105 HIS A CA 1
ATOM 762 C C . HIS A 1 105 ? -16.145 21.511 -5.501 1.00 38.62 105 HIS A C 1
ATOM 764 O O . HIS A 1 105 ? -16.509 22.603 -5.083 1.00 38.62 105 HIS A O 1
ATOM 770 N N . THR A 1 106 ? -15.484 20.656 -4.715 1.00 47.34 106 THR A N 1
ATOM 771 C CA . THR A 1 106 ? -15.273 20.924 -3.277 1.00 47.34 106 THR A CA 1
ATOM 772 C C . THR A 1 106 ? -14.357 22.123 -3.007 1.00 47.34 106 THR A C 1
ATOM 774 O O . THR A 1 106 ? -14.617 22.886 -2.075 1.00 47.34 106 THR A O 1
ATOM 777 N N . SER A 1 107 ? -13.335 22.351 -3.842 1.00 33.28 107 SER A N 1
ATOM 778 C CA . SER A 1 107 ? -12.476 23.545 -3.747 1.00 33.28 107 SER A CA 1
ATOM 779 C C . SER A 1 107 ? -13.175 24.834 -4.205 1.00 33.28 107 SER A C 1
ATOM 781 O O . SER A 1 107 ? -12.929 25.891 -3.625 1.00 33.28 107 SER A O 1
ATOM 783 N N . CYS A 1 108 ? -14.090 24.774 -5.181 1.00 35.28 108 CYS A N 1
ATOM 784 C CA . CYS A 1 108 ? -14.927 25.926 -5.532 1.00 35.28 108 CYS A CA 1
ATOM 785 C C . CYS A 1 108 ? -16.029 26.200 -4.497 1.00 35.28 108 CYS A C 1
ATOM 787 O O . CYS A 1 108 ? -16.275 27.366 -4.194 1.00 35.28 108 CYS A O 1
ATOM 789 N N . THR A 1 109 ? -16.655 25.173 -3.910 1.00 38.69 109 THR A N 1
ATOM 790 C CA . THR A 1 109 ? -17.737 25.350 -2.926 1.00 38.69 109 THR A CA 1
ATOM 791 C C . THR A 1 109 ? -17.238 25.969 -1.618 1.00 38.69 109 THR A C 1
ATOM 793 O O . THR A 1 109 ? -17.961 26.763 -1.019 1.00 38.69 109 THR A O 1
ATOM 796 N N . SER A 1 110 ? -15.993 25.706 -1.195 1.00 35.81 110 SER A N 1
ATOM 797 C CA . SER A 1 110 ? -15.428 26.386 -0.015 1.00 35.81 110 SER A CA 1
ATOM 798 C C . SER A 1 110 ? -15.091 27.862 -0.275 1.00 35.81 110 SER A C 1
ATOM 800 O O . SER A 1 110 ? -15.017 28.653 0.664 1.00 35.81 110 SER A O 1
ATOM 802 N N . ARG A 1 111 ? -14.957 28.268 -1.546 1.00 37.97 111 ARG A N 1
ATOM 803 C CA . ARG A 1 111 ? -14.672 29.656 -1.943 1.00 37.97 111 ARG A CA 1
ATOM 804 C C . ARG A 1 111 ? -15.927 30.514 -2.135 1.00 37.97 111 ARG A C 1
ATOM 806 O O . ARG A 1 111 ? -15.819 31.737 -2.130 1.00 37.97 111 ARG A O 1
ATOM 813 N N . SER A 1 112 ? -17.106 29.905 -2.264 1.00 34.44 112 SER A N 1
ATOM 814 C CA . SER A 1 112 ? -18.391 30.613 -2.397 1.00 34.44 112 SER A CA 1
ATOM 815 C C . SER A 1 112 ? -19.080 30.948 -1.065 1.00 34.44 112 SER A C 1
ATOM 817 O O . SER A 1 112 ? -19.973 31.789 -1.051 1.00 34.44 112 SER A O 1
ATOM 819 N N . SER A 1 113 ? -18.661 30.362 0.062 1.00 37.50 113 SER A N 1
ATOM 820 C CA . SER A 1 113 ? -19.336 30.548 1.362 1.00 37.50 113 SER A CA 1
ATOM 821 C C . SER A 1 113 ? -18.873 31.775 2.162 1.00 37.50 113 SER A C 1
ATOM 823 O O . SER A 1 113 ? -19.436 32.060 3.218 1.00 37.50 113 SER A O 1
ATOM 825 N N . THR A 1 114 ? -17.875 32.527 1.680 1.00 42.34 114 THR A N 1
ATOM 826 C CA . THR A 1 114 ? -17.276 33.659 2.424 1.00 42.34 114 THR A CA 1
ATOM 827 C C . THR A 1 114 ? -17.387 35.001 1.697 1.00 42.34 114 THR A C 1
ATOM 829 O O . THR A 1 114 ? -16.617 35.918 1.970 1.00 42.34 114 THR A O 1
ATOM 832 N N . SER A 1 115 ? -18.366 35.175 0.803 1.00 36.06 115 SER A N 1
ATOM 833 C CA . SER A 1 115 ? -18.766 36.519 0.368 1.00 36.06 115 SER A CA 1
ATOM 834 C C . SER A 1 115 ? -19.857 37.039 1.305 1.00 36.06 115 SER A C 1
ATOM 836 O O . SER A 1 115 ? -21.051 36.952 1.026 1.00 36.06 115 SER A O 1
ATOM 838 N N . ARG A 1 116 ? -19.451 37.549 2.477 1.00 36.44 116 ARG A N 1
ATOM 839 C CA . ARG A 1 116 ? -20.322 38.457 3.233 1.00 36.44 116 ARG A CA 1
ATOM 840 C C . ARG A 1 116 ? -20.507 39.707 2.378 1.00 36.44 116 ARG A C 1
ATOM 842 O O . ARG A 1 116 ? -19.527 40.341 1.997 1.00 36.44 116 ARG A O 1
ATOM 849 N N . MET A 1 117 ? -21.764 40.042 2.101 1.00 38.97 117 MET A N 1
ATOM 850 C CA . MET A 1 117 ? -22.204 41.340 1.593 1.00 38.97 117 MET A CA 1
ATOM 851 C C . MET A 1 117 ? -21.484 42.470 2.346 1.00 38.97 117 MET A C 1
ATOM 853 O O . MET A 1 117 ? -21.775 42.730 3.511 1.00 38.97 117 MET A O 1
ATOM 857 N N . ALA A 1 118 ? -20.550 43.146 1.681 1.00 37.69 118 ALA A N 1
ATOM 858 C CA . ALA A 1 118 ? -20.043 44.439 2.114 1.00 37.69 118 ALA A CA 1
ATOM 859 C C . ALA A 1 118 ? -20.752 45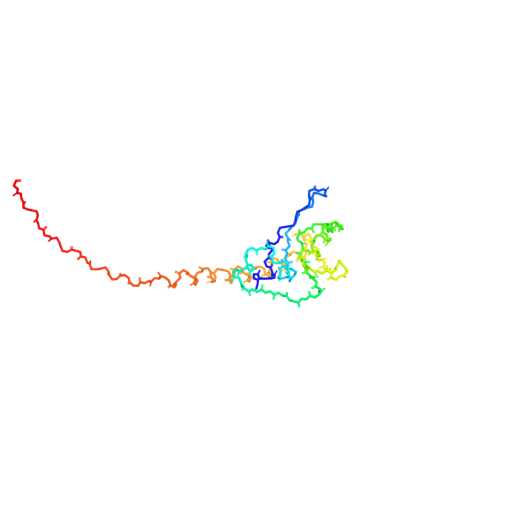.505 1.271 1.00 37.69 118 ALA A C 1
ATOM 861 O O . ALA A 1 118 ? -20.407 45.736 0.115 1.00 37.69 118 ALA A O 1
ATOM 862 N N . SER A 1 119 ? -21.795 46.109 1.843 1.00 38.38 119 SER A N 1
ATOM 863 C CA . SER A 1 119 ? -22.423 47.319 1.310 1.00 38.38 119 SER A CA 1
ATOM 864 C C . SER A 1 119 ? -21.412 48.464 1.403 1.00 38.38 119 SER A C 1
ATOM 866 O O . SER A 1 119 ? -21.064 48.901 2.50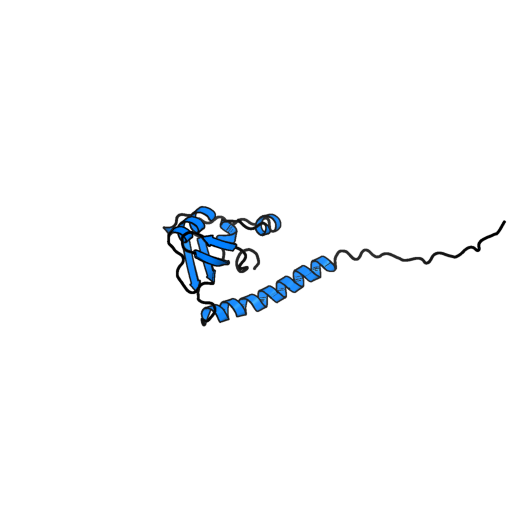0 1.00 38.38 119 SER A O 1
ATOM 868 N N . ALA A 1 120 ? -20.891 48.915 0.262 1.00 39.00 120 ALA A N 1
ATOM 869 C CA . ALA A 1 120 ? -20.020 50.080 0.181 1.00 39.00 120 ALA A CA 1
ATOM 870 C C . ALA A 1 120 ? -20.873 51.341 -0.031 1.00 39.00 120 ALA A C 1
ATOM 872 O O . ALA A 1 120 ? -21.333 51.614 -1.138 1.00 39.00 120 ALA A O 1
ATOM 873 N N . LEU A 1 121 ? -21.083 52.116 1.035 1.00 38.62 121 LEU A N 1
ATOM 874 C CA . LEU A 1 121 ? -21.542 53.504 0.943 1.00 38.62 121 LEU A CA 1
ATOM 875 C C . LEU A 1 121 ? -20.333 54.406 0.617 1.00 38.62 121 LEU A C 1
ATOM 877 O O . LEU A 1 121 ? -19.322 54.327 1.319 1.00 38.62 121 LEU A O 1
ATOM 881 N N . PRO A 1 122 ? -20.393 55.261 -0.421 1.00 42.75 122 PRO A N 1
ATOM 882 C CA . PRO A 1 122 ? -19.286 56.150 -0.768 1.00 42.75 122 PRO A CA 1
ATOM 883 C C . PRO A 1 122 ? -19.174 57.327 0.225 1.00 42.75 122 PRO A C 1
ATOM 885 O O . PRO A 1 122 ? -20.195 57.903 0.608 1.00 42.75 122 PRO A O 1
ATOM 888 N N . PRO A 1 123 ? -17.959 57.741 0.636 1.00 45.59 123 PRO A N 1
ATOM 889 C CA . PRO A 1 123 ? -17.791 58.860 1.559 1.00 45.59 123 PRO A CA 1
ATOM 890 C C . PRO A 1 123 ? -18.006 60.217 0.868 1.00 45.59 123 PRO A C 1
ATOM 892 O O . PRO A 1 123 ? -17.386 60.529 -0.151 1.00 45.59 123 PRO A O 1
ATOM 895 N N . SER A 1 124 ? -18.856 61.064 1.460 1.00 41.22 124 SER A N 1
ATOM 896 C CA . SER A 1 124 ? -19.058 62.454 1.038 1.00 41.22 124 SER A CA 1
ATOM 897 C C . SER A 1 124 ? -17.829 63.312 1.368 1.00 41.22 124 SER A C 1
ATOM 899 O O . SER A 1 124 ? -17.447 63.431 2.535 1.00 41.22 124 SER A O 1
ATOM 901 N N . ARG A 1 125 ? -17.233 63.961 0.361 1.00 36.09 125 ARG A N 1
ATOM 902 C CA . ARG A 1 125 ? -16.182 64.978 0.540 1.00 36.09 125 ARG A CA 1
ATOM 903 C C . ARG A 1 125 ? -16.731 66.197 1.294 1.00 36.09 125 ARG A C 1
ATOM 905 O O . ARG A 1 125 ? -17.727 66.775 0.867 1.00 36.09 125 ARG A O 1
ATOM 912 N N . ARG A 1 126 ? -16.032 66.659 2.338 1.00 41.88 126 ARG A N 1
ATOM 913 C CA . ARG A 1 126 ? -16.098 68.061 2.798 1.00 41.88 126 ARG A CA 1
ATOM 914 C C . ARG A 1 126 ? -14.791 68.782 2.444 1.00 41.88 126 ARG A C 1
ATOM 916 O O . ARG A 1 126 ? -13.733 68.163 2.537 1.00 41.88 126 ARG A O 1
ATOM 923 N N . PRO A 1 127 ? -14.851 70.052 2.008 1.00 47.06 127 PRO A N 1
ATOM 924 C CA . PRO A 1 127 ? -13.689 70.783 1.519 1.00 47.06 127 PRO A CA 1
ATOM 925 C C . PRO A 1 127 ? -12.798 71.293 2.661 1.00 47.06 127 PRO A C 1
ATOM 927 O O . PRO A 1 127 ? -13.272 71.684 3.727 1.00 47.06 127 PRO A O 1
ATOM 930 N N . SER A 1 128 ? -11.494 71.287 2.391 1.00 42.66 128 SER A N 1
ATOM 931 C CA . SER A 1 128 ? -10.405 71.795 3.225 1.00 42.66 128 SER A CA 1
ATOM 932 C C . SER A 1 128 ? -10.500 73.306 3.420 1.00 42.66 128 SER A C 1
ATOM 934 O O . SER A 1 128 ? -10.650 74.043 2.444 1.00 42.66 128 SER A O 1
ATOM 936 N N . ARG A 1 129 ? -10.345 73.773 4.661 1.00 44.09 129 ARG A N 1
ATOM 937 C CA . ARG A 1 129 ? -10.209 75.195 4.977 1.00 44.09 129 ARG A CA 1
ATOM 938 C C . ARG A 1 129 ? -8.790 75.460 5.475 1.00 44.09 129 ARG A C 1
ATOM 940 O O . ARG A 1 129 ? -8.330 74.829 6.419 1.00 44.09 129 ARG A O 1
ATOM 947 N N . THR A 1 130 ? -8.128 76.352 4.756 1.00 45.50 130 THR A N 1
ATOM 948 C CA . THR A 1 130 ? -6.789 76.901 4.964 1.00 45.50 130 THR A CA 1
ATOM 949 C C . THR A 1 130 ? -6.690 77.706 6.258 1.00 45.50 130 THR A C 1
ATOM 951 O O . THR A 1 130 ? -7.627 78.444 6.576 1.00 45.50 130 THR A O 1
ATOM 954 N N . SER A 1 131 ? -5.529 77.661 6.911 1.00 50.69 131 SER A N 1
ATOM 955 C CA . SER A 1 131 ? -4.845 78.859 7.410 1.00 50.69 131 SER A CA 1
ATOM 956 C C . SER A 1 131 ? -3.353 78.604 7.546 1.00 50.69 131 SER A C 1
ATOM 958 O O . SER A 1 131 ? -2.980 77.423 7.711 1.00 50.69 131 SER A O 1
#